Protein AF-A0AAN0M951-F1 (afdb_monomer_lite)

Secondary structure (DSSP, 8-state):
------------------------TTS---TT----GGGS--S-----TTSEEE-TTSSEEES-SSS------------S---EEEEEESS-EESS---TT-----EE--TT-----EEEEEPP-

Structure (mmCIF, N/CA/C/O backbone):
data_AF-A0AAN0M951-F1
#
_entry.id   AF-A0AAN0M951-F1
#
loop_
_atom_site.group_PDB
_atom_site.id
_atom_site.type_symbol
_atom_site.label_atom_id
_atom_site.label_alt_id
_atom_site.label_comp_id
_atom_site.label_asym_id
_atom_site.label_entity_id
_atom_site.label_seq_id
_atom_site.pdbx_PDB_ins_code
_atom_site.Cartn_x
_atom_site.Cartn_y
_atom_site.Cartn_z
_atom_site.occupancy
_atom_site.B_iso_or_equiv
_atom_site.auth_seq_id
_atom_site.auth_comp_id
_atom_site.auth_asym_id
_atom_site.auth_atom_id
_atom_site.pdbx_PDB_model_num
ATOM 1 N N . MET A 1 1 ? 46.802 7.408 -59.922 1.00 40.69 1 MET A N 1
ATOM 2 C CA . MET A 1 1 ? 46.570 7.156 -58.480 1.00 40.69 1 MET A CA 1
ATOM 3 C C . MET A 1 1 ? 46.073 8.477 -57.914 1.00 40.69 1 MET A C 1
ATOM 5 O O . MET A 1 1 ? 46.727 9.472 -58.163 1.00 40.69 1 MET A O 1
ATOM 9 N N . VAL A 1 2 ? 44.854 8.610 -57.395 1.00 33.50 2 VAL A N 1
ATOM 10 C CA . VAL A 1 2 ? 44.407 8.089 -56.095 1.00 33.50 2 VAL A CA 1
ATOM 11 C C . VAL A 1 2 ? 42.890 7.851 -56.143 1.00 33.50 2 VAL A C 1
ATOM 13 O O . VAL A 1 2 ? 42.137 8.727 -56.559 1.00 33.50 2 VAL A O 1
ATOM 16 N N . ALA A 1 3 ? 42.448 6.662 -55.733 1.00 36.12 3 ALA A N 1
ATOM 17 C CA . ALA A 1 3 ? 41.037 6.337 -55.559 1.00 36.12 3 ALA A CA 1
ATOM 18 C C . ALA A 1 3 ? 40.549 6.880 -54.207 1.00 36.12 3 ALA A C 1
ATOM 20 O O . ALA A 1 3 ? 41.189 6.652 -53.181 1.00 36.12 3 ALA A O 1
ATOM 21 N N . ALA A 1 4 ? 39.422 7.594 -54.199 1.00 48.72 4 ALA A N 1
ATOM 22 C CA . ALA A 1 4 ? 38.785 8.049 -52.969 1.00 48.72 4 ALA A CA 1
ATOM 23 C C . ALA A 1 4 ? 38.247 6.839 -52.188 1.00 48.72 4 ALA A C 1
ATOM 25 O O . ALA A 1 4 ? 37.340 6.143 -52.650 1.00 48.72 4 ALA A O 1
ATOM 26 N N . ALA A 1 5 ? 38.803 6.588 -51.003 1.00 44.44 5 ALA A N 1
ATOM 27 C CA . ALA A 1 5 ? 38.285 5.584 -50.088 1.00 44.44 5 ALA A CA 1
ATOM 28 C C . ALA A 1 5 ? 36.909 6.038 -49.577 1.00 44.44 5 ALA A C 1
ATOM 30 O O . ALA A 1 5 ? 36.794 6.966 -48.774 1.00 44.44 5 ALA A O 1
ATOM 31 N N . ARG A 1 6 ? 35.842 5.393 -50.058 1.00 48.69 6 ARG A N 1
ATOM 32 C CA . ARG A 1 6 ? 34.520 5.507 -49.440 1.00 48.69 6 ARG A CA 1
ATOM 33 C C . ARG A 1 6 ? 34.603 4.827 -48.078 1.00 48.69 6 ARG A C 1
ATOM 35 O O . ARG A 1 6 ? 34.786 3.615 -48.002 1.00 48.69 6 ARG A O 1
ATOM 42 N N . ASN A 1 7 ? 34.493 5.615 -47.015 1.00 46.25 7 ASN A N 1
ATOM 43 C CA . ASN A 1 7 ? 34.382 5.116 -45.650 1.00 46.25 7 ASN A CA 1
ATOM 44 C C . ASN A 1 7 ? 33.061 4.347 -45.503 1.00 46.25 7 ASN A C 1
ATOM 46 O O . ASN A 1 7 ? 32.038 4.921 -45.139 1.00 46.25 7 ASN A O 1
ATOM 50 N N . TYR A 1 8 ? 33.074 3.047 -45.791 1.00 42.22 8 TYR A N 1
ATOM 51 C CA . TYR A 1 8 ? 32.000 2.146 -45.390 1.00 42.22 8 TYR A CA 1
ATOM 52 C C . TYR A 1 8 ? 32.137 1.894 -43.889 1.00 42.22 8 TYR A C 1
ATOM 54 O O . TYR A 1 8 ? 32.782 0.943 -43.452 1.00 42.22 8 TYR A O 1
ATOM 62 N N . ARG A 1 9 ? 31.536 2.768 -43.075 1.00 51.38 9 ARG A N 1
ATOM 63 C CA . ARG A 1 9 ? 31.232 2.419 -41.687 1.00 51.38 9 ARG A CA 1
ATOM 64 C C . ARG A 1 9 ? 30.081 1.427 -41.718 1.00 51.38 9 ARG A C 1
ATOM 66 O O . ARG A 1 9 ? 28.921 1.818 -41.757 1.00 51.38 9 ARG A O 1
ATOM 73 N N . ASN A 1 10 ? 30.412 0.142 -41.727 1.00 51.84 10 ASN A N 1
ATOM 74 C CA . ASN A 1 10 ? 29.443 -0.875 -41.367 1.00 51.84 10 ASN A CA 1
ATOM 75 C C . ASN A 1 10 ? 29.292 -0.839 -39.843 1.00 51.84 10 ASN A C 1
ATOM 77 O O . ASN A 1 10 ? 30.009 -1.535 -39.128 1.00 51.84 10 ASN A O 1
ATOM 81 N N . SER A 1 11 ? 28.421 0.032 -39.329 1.00 55.00 11 SER A N 1
ATOM 82 C CA . SER A 1 11 ? 28.005 -0.068 -37.934 1.00 55.00 11 SER A CA 1
ATOM 83 C C . SER A 1 11 ? 26.989 -1.201 -37.823 1.00 55.00 11 SER A C 1
ATOM 85 O O . SER A 1 11 ? 25.797 -0.967 -37.632 1.00 55.00 11 SER A O 1
ATOM 87 N N . THR A 1 12 ? 27.445 -2.451 -37.894 1.00 49.09 12 THR A N 1
ATOM 88 C CA . THR A 1 12 ? 26.703 -3.545 -37.257 1.00 49.09 12 THR A CA 1
ATOM 89 C C . THR A 1 12 ? 26.866 -3.405 -35.745 1.00 49.09 12 THR A C 1
ATOM 91 O O . THR A 1 12 ? 27.457 -4.255 -35.083 1.00 49.09 12 THR A O 1
ATOM 94 N N . GLY A 1 13 ? 26.400 -2.285 -35.190 1.00 49.97 13 GLY A N 1
ATOM 95 C CA . GLY A 1 13 ? 26.133 -2.177 -33.770 1.00 49.97 13 GLY A CA 1
ATOM 96 C C . GLY A 1 13 ? 24.925 -3.058 -33.524 1.00 49.97 13 GLY A C 1
ATOM 97 O O . GLY A 1 13 ? 23.793 -2.606 -33.662 1.00 49.97 13 GLY A O 1
ATOM 98 N N . ALA A 1 14 ? 25.159 -4.345 -33.277 1.00 56.47 14 ALA A N 1
ATOM 99 C CA . ALA A 1 14 ? 24.115 -5.219 -32.785 1.00 56.47 14 ALA A CA 1
ATOM 100 C C . ALA A 1 14 ? 23.673 -4.631 -31.442 1.00 56.47 14 ALA A C 1
ATOM 102 O O . ALA A 1 14 ? 24.400 -4.716 -30.454 1.00 56.47 14 ALA A O 1
ATOM 103 N N . GLY A 1 15 ? 22.525 -3.951 -31.436 1.00 57.97 15 GLY A N 1
ATOM 104 C CA . GLY A 1 15 ? 21.921 -3.445 -30.215 1.00 57.97 15 GLY A CA 1
ATOM 105 C C . GLY A 1 15 ? 21.591 -4.640 -29.335 1.00 57.97 15 GLY A C 1
ATOM 106 O O . GLY A 1 15 ? 20.619 -5.347 -29.590 1.00 57.97 15 GLY A O 1
ATOM 107 N N . ALA A 1 16 ? 22.422 -4.900 -28.329 1.00 58.06 16 ALA A N 1
ATOM 108 C CA . ALA A 1 16 ? 22.182 -5.923 -27.322 1.00 58.06 16 ALA A CA 1
ATOM 109 C C . ALA A 1 16 ? 21.113 -5.416 -26.339 1.00 58.06 16 ALA A C 1
ATOM 111 O O . ALA A 1 16 ? 21.378 -5.186 -25.164 1.00 58.06 16 ALA A O 1
ATOM 112 N N . GLY A 1 17 ? 19.901 -5.169 -26.842 1.00 66.19 17 GLY A N 1
ATOM 113 C CA . GLY A 1 17 ? 18.756 -4.820 -26.012 1.00 66.19 17 GLY A CA 1
ATOM 114 C C . GLY A 1 17 ? 18.340 -6.041 -25.198 1.00 66.19 17 GLY A C 1
ATOM 115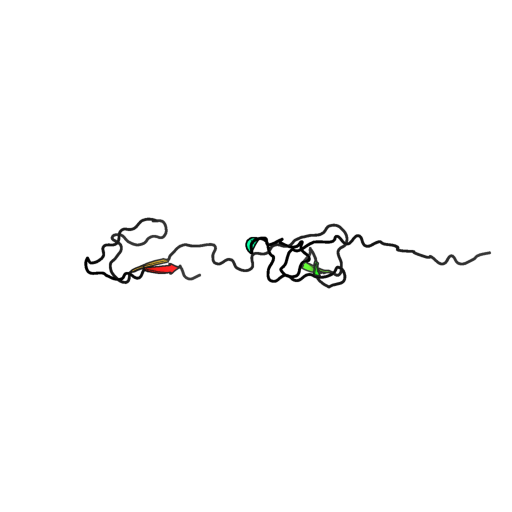 O O . GLY A 1 17 ? 17.910 -7.046 -25.765 1.00 66.19 17 GLY A O 1
ATOM 116 N N . GLY A 1 18 ? 18.497 -5.979 -23.875 1.00 63.16 18 GLY A N 1
ATOM 117 C CA . GLY A 1 18 ? 18.064 -7.046 -22.974 1.00 63.16 18 GLY A CA 1
ATOM 118 C C . GLY A 1 18 ? 16.555 -7.290 -23.078 1.00 63.16 18 GLY A C 1
ATOM 119 O O . GLY A 1 18 ? 15.768 -6.347 -23.137 1.00 63.16 18 GLY A O 1
ATOM 120 N N . SER A 1 19 ? 16.143 -8.559 -23.091 1.00 66.19 19 SER A N 1
ATOM 121 C CA . SER A 1 19 ? 14.728 -8.940 -23.047 1.00 66.19 19 SER A CA 1
ATOM 122 C C . SER A 1 19 ? 14.290 -9.182 -21.600 1.00 66.19 19 SER A C 1
ATOM 124 O O . SER A 1 19 ? 14.961 -9.879 -20.841 1.00 66.19 19 SER A O 1
ATOM 126 N N . GLY A 1 20 ? 13.164 -8.585 -21.204 1.00 72.88 20 GLY A N 1
ATOM 127 C CA . GLY A 1 20 ? 12.519 -8.818 -19.912 1.00 72.88 20 GLY A CA 1
ATOM 128 C C . GLY A 1 20 ? 11.219 -9.595 -20.091 1.00 72.88 20 GLY A C 1
ATOM 129 O O . GLY A 1 20 ? 10.464 -9.330 -21.025 1.00 72.88 20 GLY A O 1
ATOM 130 N N . TYR A 1 21 ? 10.936 -10.540 -19.193 1.00 80.81 21 TYR A N 1
ATOM 131 C CA . TYR A 1 21 ? 9.650 -11.234 -19.156 1.00 80.81 21 TYR A CA 1
ATOM 132 C C . TYR A 1 21 ? 8.796 -10.709 -18.004 1.00 80.81 21 TYR A C 1
ATOM 134 O O . TYR A 1 21 ? 9.199 -10.764 -16.843 1.00 80.81 21 TYR A O 1
ATOM 142 N N . VAL A 1 22 ? 7.593 -10.244 -18.332 1.00 85.56 22 VAL A N 1
ATOM 143 C CA . VAL A 1 22 ? 6.558 -9.897 -17.358 1.00 85.56 22 VAL A CA 1
ATOM 144 C C . VAL A 1 22 ? 5.446 -10.926 -17.470 1.00 85.56 22 VAL A C 1
ATOM 146 O O . VAL A 1 22 ? 4.880 -11.135 -18.546 1.00 85.56 22 VAL A O 1
ATOM 149 N N . TYR A 1 23 ? 5.136 -11.582 -16.353 1.00 87.38 23 TYR A N 1
ATOM 150 C CA . TYR A 1 23 ? 4.017 -12.508 -16.296 1.00 87.38 23 TYR A CA 1
ATOM 151 C C . TYR A 1 23 ? 2.712 -11.748 -16.052 1.00 87.38 23 TYR A C 1
ATOM 153 O O . TYR A 1 23 ? 2.477 -11.225 -14.959 1.00 87.38 23 TYR A O 1
ATOM 161 N N . SER A 1 24 ? 1.866 -11.711 -17.077 1.00 87.44 24 SER A N 1
ATOM 162 C CA . SER A 1 24 ? 0.511 -11.178 -17.018 1.00 87.44 24 SER A CA 1
ATOM 163 C C . SER A 1 24 ? -0.505 -12.207 -17.517 1.00 87.44 24 SER A C 1
ATOM 165 O O . SER A 1 24 ? -0.166 -13.335 -17.890 1.00 87.44 24 SER A O 1
ATOM 167 N N . GLU A 1 25 ? -1.787 -11.844 -17.514 1.00 83.44 25 GLU A N 1
ATOM 168 C CA . GLU A 1 25 ? -2.858 -12.733 -17.977 1.00 83.44 25 GLU A CA 1
ATOM 169 C C . GLU A 1 25 ? -2.676 -13.168 -19.439 1.00 83.44 25 GLU A C 1
ATOM 171 O O . GLU A 1 25 ? -3.044 -14.295 -19.784 1.00 83.44 25 GLU A O 1
ATOM 176 N N . LYS A 1 26 ? -2.055 -12.306 -20.257 1.00 83.38 26 LYS A N 1
ATOM 177 C CA . LYS A 1 26 ? -1.835 -12.489 -21.700 1.00 83.38 26 LYS A CA 1
ATOM 178 C C . LYS A 1 26 ? -0.543 -13.233 -22.042 1.00 83.38 26 LYS A C 1
ATOM 180 O O . LYS A 1 26 ? -0.346 -13.582 -23.204 1.00 83.38 26 LYS A O 1
ATOM 185 N N . SER A 1 27 ? 0.345 -13.454 -21.074 1.00 87.19 27 SER A N 1
ATOM 186 C CA . SER A 1 27 ? 1.622 -14.116 -21.337 1.00 87.19 27 SER A CA 1
ATOM 187 C C . SER A 1 27 ? 1.413 -15.570 -21.763 1.00 87.19 27 SER A C 1
ATOM 189 O O . SER A 1 27 ? 0.558 -16.280 -21.219 1.00 87.19 27 SER A O 1
ATOM 191 N N . TYR A 1 28 ? 2.238 -16.032 -22.705 1.00 88.38 28 TYR A N 1
ATOM 192 C CA . TYR A 1 28 ? 2.326 -17.453 -23.025 1.00 88.38 28 TYR A CA 1
ATOM 193 C C . TYR A 1 28 ? 2.703 -18.245 -21.769 1.00 88.38 28 TYR A C 1
ATOM 195 O O . TYR A 1 28 ? 3.618 -17.871 -21.034 1.00 88.38 28 TYR A O 1
ATOM 203 N N . LYS A 1 29 ? 1.999 -19.351 -21.525 1.00 87.06 29 LYS A N 1
ATOM 204 C CA . LYS A 1 29 ? 2.239 -20.221 -20.375 1.00 87.06 29 LYS A CA 1
ATOM 205 C C . LYS A 1 29 ? 1.866 -21.669 -20.685 1.00 87.06 29 LYS A C 1
ATOM 207 O O . LYS A 1 29 ? 0.914 -21.886 -21.437 1.00 87.06 29 LYS A O 1
ATOM 212 N N . PRO A 1 30 ? 2.574 -22.656 -20.105 1.00 90.38 30 PRO A N 1
ATOM 213 C CA . PRO A 1 30 ? 2.222 -24.062 -20.257 1.00 90.38 30 PRO A CA 1
ATOM 214 C C . PRO A 1 30 ? 0.786 -24.350 -19.815 1.00 90.38 30 PRO A C 1
ATOM 216 O O . PRO A 1 30 ? 0.257 -23.712 -18.897 1.00 90.38 30 PRO A O 1
ATOM 219 N N . THR A 1 31 ? 0.173 -25.363 -20.423 1.00 88.81 31 THR A N 1
ATOM 220 C CA . THR A 1 31 ? -1.135 -25.865 -19.996 1.00 88.81 31 THR A CA 1
ATOM 221 C C . THR A 1 31 ? -1.085 -26.229 -18.506 1.00 88.81 31 THR A C 1
ATOM 223 O O . THR A 1 31 ? -0.152 -26.887 -18.054 1.00 88.81 31 THR A O 1
ATOM 226 N N . ASN A 1 32 ? -2.085 -25.778 -17.741 1.00 88.62 32 ASN A N 1
ATOM 227 C CA . ASN A 1 32 ? -2.198 -25.894 -16.275 1.00 88.62 32 ASN A CA 1
ATOM 228 C C . ASN A 1 32 ? -1.286 -24.985 -15.425 1.00 88.62 32 ASN A C 1
ATOM 230 O O . ASN A 1 32 ? -1.356 -25.051 -14.197 1.00 88.62 32 ASN A O 1
ATOM 234 N N . TYR A 1 33 ? -0.514 -24.066 -16.016 1.00 86.69 33 TYR A N 1
ATOM 235 C CA . TYR A 1 33 ? 0.190 -23.036 -15.245 1.00 86.69 33 TYR A CA 1
ATOM 236 C C . TYR A 1 33 ? -0.793 -21.969 -14.730 1.00 86.69 33 TYR A C 1
ATOM 238 O O . TYR A 1 33 ? -1.153 -21.019 -15.430 1.00 86.69 33 TYR A O 1
ATOM 246 N N . ARG A 1 34 ? -1.263 -22.156 -13.492 1.00 81.06 34 ARG A N 1
ATOM 247 C CA . ARG A 1 34 ? -2.237 -21.294 -12.801 1.00 81.06 34 ARG A CA 1
ATOM 248 C C . ARG A 1 34 ? -1.680 -20.773 -11.471 1.00 81.06 34 ARG A C 1
ATOM 250 O O . ARG A 1 34 ? -2.177 -21.151 -10.410 1.00 81.06 34 ARG A O 1
ATOM 257 N N . PRO A 1 35 ? -0.633 -19.934 -11.490 1.00 85.31 35 PRO A N 1
ATOM 258 C CA . PRO A 1 35 ? -0.185 -19.276 -10.270 1.00 85.31 35 PRO A CA 1
ATOM 259 C C . PRO A 1 35 ? -1.309 -18.387 -9.715 1.00 85.31 35 PRO A C 1
ATOM 261 O O . PRO A 1 35 ? -2.145 -17.875 -10.464 1.00 85.31 35 PRO A O 1
ATOM 264 N N . SER A 1 36 ? -1.349 -18.217 -8.394 1.00 86.56 36 SER A N 1
ATOM 265 C CA . SER A 1 36 ? -2.350 -17.360 -7.753 1.00 86.56 36 SER A CA 1
ATOM 266 C C . SER A 1 36 ? -2.177 -15.890 -8.148 1.00 86.56 36 SER A C 1
ATOM 268 O O . SER A 1 36 ? -1.089 -15.472 -8.544 1.00 86.56 36 SER A O 1
ATOM 270 N N . GLN A 1 37 ? -3.246 -15.093 -8.012 1.00 86.56 37 GLN A N 1
ATOM 271 C CA . GLN A 1 37 ? -3.281 -13.688 -8.455 1.00 86.56 37 GLN A CA 1
ATOM 272 C C . GLN A 1 37 ? -2.120 -12.837 -7.923 1.00 86.56 37 GLN A C 1
ATOM 274 O O . GLN A 1 37 ? -1.649 -11.947 -8.616 1.00 86.56 37 GLN A O 1
ATOM 279 N N . LYS A 1 38 ? -1.579 -13.158 -6.740 1.00 87.62 38 LYS A N 1
ATOM 280 C CA . LYS A 1 38 ? -0.418 -12.458 -6.161 1.00 87.62 38 LYS A CA 1
ATOM 281 C C . LYS A 1 38 ? 0.866 -12.530 -7.006 1.00 87.62 38 LYS A C 1
ATOM 283 O O . LYS A 1 38 ? 1.803 -11.795 -6.723 1.00 87.62 38 LYS A O 1
ATOM 288 N N . TYR A 1 39 ? 0.938 -13.434 -7.984 1.00 87.88 39 TYR A N 1
ATOM 289 C CA . TYR A 1 39 ? 2.092 -13.610 -8.870 1.00 87.88 39 TYR A CA 1
ATOM 290 C C . TYR A 1 39 ? 1.874 -13.033 -10.276 1.00 87.88 39 TYR A C 1
ATOM 292 O O . TYR A 1 39 ? 2.755 -13.173 -11.120 1.00 87.88 39 TYR A O 1
ATOM 300 N N . ILE A 1 40 ? 0.717 -12.424 -10.548 1.00 87.62 40 ILE A N 1
ATOM 301 C CA . ILE A 1 40 ? 0.378 -11.811 -11.837 1.00 87.62 40 ILE A CA 1
ATOM 302 C C . ILE A 1 40 ? 0.553 -10.295 -11.700 1.00 87.62 40 ILE A C 1
ATOM 304 O O . ILE A 1 40 ? 0.035 -9.698 -10.757 1.00 87.62 40 ILE A O 1
ATOM 308 N N . MET A 1 41 ? 1.281 -9.658 -12.624 1.00 86.62 41 MET A N 1
ATOM 309 C CA . MET A 1 41 ? 1.275 -8.193 -12.703 1.00 86.62 41 MET A CA 1
ATOM 310 C C . MET A 1 41 ? -0.044 -7.715 -13.311 1.00 86.62 41 MET A C 1
ATOM 312 O O . MET A 1 41 ? -0.482 -8.236 -14.334 1.00 86.62 41 MET A O 1
ATOM 316 N N . HIS A 1 42 ? -0.647 -6.710 -12.680 1.00 85.25 42 HIS A N 1
ATOM 317 C CA . HIS A 1 42 ? -1.849 -6.034 -13.161 1.00 85.25 42 HIS A CA 1
ATOM 318 C C . HIS A 1 42 ? -1.515 -4.600 -13.582 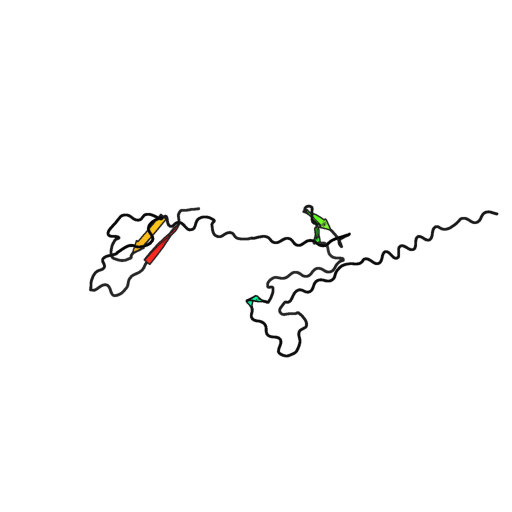1.00 85.25 42 HIS A C 1
ATOM 320 O O . HIS A 1 42 ? -0.636 -3.971 -12.989 1.00 85.25 42 HIS A O 1
ATOM 326 N N . ASN A 1 43 ? -2.264 -4.070 -14.554 1.00 85.50 43 ASN A N 1
ATOM 327 C CA . ASN A 1 43 ? -2.063 -2.735 -15.135 1.00 85.50 43 ASN A CA 1
ATOM 328 C C . ASN A 1 43 ? -0.668 -2.557 -15.754 1.00 85.50 43 ASN A C 1
ATOM 330 O O . ASN A 1 43 ? -0.049 -1.497 -15.653 1.00 85.50 43 ASN A O 1
ATOM 334 N N . GLU A 1 44 ? -0.158 -3.611 -16.382 1.00 86.31 44 GLU A N 1
ATOM 335 C 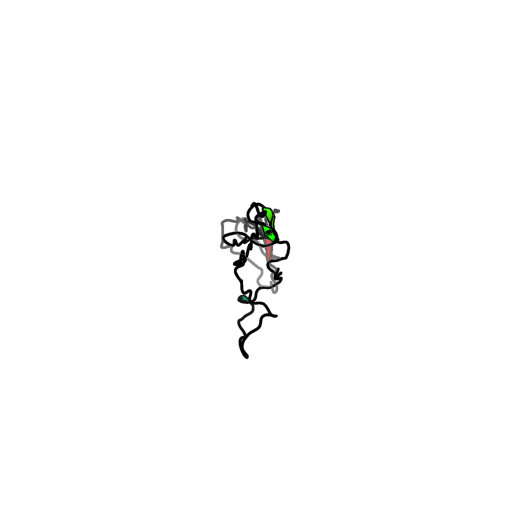CA . GLU A 1 44 ? 1.124 -3.597 -17.057 1.00 86.31 44 GLU A CA 1
ATOM 336 C C . GLU A 1 44 ? 1.073 -2.794 -18.365 1.00 86.31 44 GLU A C 1
ATOM 338 O O . GLU A 1 44 ? 0.102 -2.840 -19.124 1.00 86.31 44 GLU A O 1
ATOM 343 N N . LYS A 1 45 ? 2.167 -2.089 -18.662 1.00 85.38 45 LYS A N 1
ATOM 344 C CA . LYS A 1 45 ? 2.436 -1.523 -19.985 1.00 85.38 45 LYS A CA 1
ATOM 345 C C . LYS A 1 45 ? 3.789 -2.039 -20.452 1.00 85.38 45 LYS A C 1
ATOM 347 O O . LYS A 1 45 ? 4.820 -1.622 -19.931 1.00 85.38 45 LYS A O 1
ATOM 352 N N . LEU A 1 46 ? 3.768 -2.960 -21.410 1.00 83.19 46 LEU A N 1
ATOM 353 C CA . LEU A 1 46 ? 4.975 -3.468 -22.053 1.00 83.19 46 LEU A CA 1
ATOM 354 C C . LEU A 1 46 ? 5.288 -2.581 -23.253 1.00 83.19 46 LEU A C 1
ATOM 356 O O . LEU A 1 46 ? 4.437 -2.393 -24.120 1.00 83.19 46 LEU A O 1
ATOM 360 N N . LEU A 1 47 ? 6.487 -2.014 -23.254 1.00 82.50 47 LEU A N 1
ATOM 361 C CA . LEU A 1 47 ? 7.016 -1.200 -24.338 1.00 82.50 47 LEU A CA 1
ATOM 362 C C . LEU A 1 47 ? 8.097 -2.019 -25.039 1.00 82.50 47 LEU A C 1
ATOM 364 O O . LEU A 1 47 ? 8.917 -2.650 -24.368 1.00 82.50 47 LEU A O 1
ATOM 368 N N . ASP A 1 48 ? 8.089 -2.039 -26.368 1.00 80.38 48 ASP A N 1
ATOM 369 C CA . ASP A 1 48 ? 9.217 -2.592 -27.115 1.00 80.38 48 ASP A CA 1
ATOM 370 C C . ASP A 1 48 ? 10.421 -1.633 -27.064 1.00 80.38 48 ASP A C 1
ATOM 372 O O . ASP A 1 48 ? 10.297 -0.463 -26.699 1.00 80.38 48 ASP A O 1
ATOM 376 N N . GLY A 1 49 ? 11.606 -2.129 -27.426 1.00 76.38 49 GLY A N 1
ATOM 377 C CA . GLY A 1 49 ? 12.850 -1.358 -27.337 1.00 76.38 49 GLY A CA 1
ATOM 378 C C . GLY A 1 49 ? 12.929 -0.136 -28.261 1.00 76.38 49 GLY A C 1
ATOM 379 O O . GLY A 1 49 ? 13.857 0.649 -28.113 1.00 76.38 49 GLY A O 1
ATOM 380 N N . THR A 1 50 ? 11.989 0.036 -29.195 1.00 80.12 50 THR A N 1
ATOM 381 C CA . THR A 1 50 ? 11.903 1.209 -30.082 1.00 80.12 50 THR A CA 1
ATOM 382 C C . THR A 1 50 ? 10.919 2.259 -29.577 1.00 80.12 50 THR A C 1
ATOM 384 O O . THR A 1 50 ? 10.866 3.365 -30.106 1.00 80.12 50 THR A O 1
ATOM 387 N N . GLN A 1 51 ? 10.143 1.940 -28.539 1.00 86.19 51 GLN A N 1
ATOM 388 C CA . GLN A 1 51 ? 9.184 2.863 -27.958 1.00 86.19 51 GLN A CA 1
ATOM 389 C C . GLN A 1 51 ? 9.828 3.791 -26.929 1.00 86.19 51 GLN A C 1
ATOM 391 O O . GLN A 1 51 ? 10.714 3.428 -26.156 1.00 86.19 51 GLN A O 1
ATOM 396 N N . SER A 1 52 ? 9.292 5.005 -26.896 1.00 87.75 52 SER A N 1
ATOM 397 C CA . SER A 1 52 ? 9.639 6.056 -25.951 1.00 87.75 52 SER A CA 1
ATOM 398 C C . SER A 1 52 ? 9.319 5.640 -24.505 1.00 87.75 52 SER A C 1
ATOM 400 O O . SER A 1 52 ? 8.163 5.359 -24.169 1.00 87.75 52 SER A O 1
ATOM 402 N N . MET A 1 53 ? 10.331 5.607 -23.636 1.00 85.56 53 MET A N 1
ATOM 403 C CA . MET A 1 53 ? 10.227 5.176 -22.238 1.00 85.56 53 MET A CA 1
ATOM 404 C C . MET A 1 53 ? 10.968 6.124 -21.280 1.00 85.56 53 MET A C 1
ATOM 406 O O . MET A 1 53 ? 11.874 6.845 -21.697 1.00 85.56 53 MET A O 1
ATOM 410 N N . PRO A 1 54 ? 10.606 6.169 -19.984 1.00 86.19 54 PRO A N 1
ATOM 411 C CA . PRO A 1 54 ? 11.344 6.964 -19.008 1.00 86.19 54 PRO A CA 1
ATOM 412 C C . PRO A 1 54 ? 12.787 6.464 -18.891 1.00 86.19 54 PRO A C 1
ATOM 414 O O . PRO A 1 54 ? 13.011 5.281 -18.654 1.00 86.19 54 PRO A O 1
ATOM 417 N N . GLY A 1 55 ? 13.752 7.366 -19.013 1.00 85.31 55 GLY A N 1
ATOM 418 C CA . GLY A 1 55 ? 15.168 7.119 -18.783 1.00 85.31 55 GLY A CA 1
ATOM 419 C C . GLY A 1 55 ? 15.583 7.364 -17.334 1.00 85.31 55 GLY A C 1
ATOM 420 O O . GLY A 1 55 ? 14.872 7.990 -16.541 1.00 85.31 55 GLY A O 1
ATOM 421 N N . HIS A 1 56 ? 16.776 6.882 -16.985 1.00 82.69 56 HIS A N 1
ATOM 422 C CA . HIS A 1 56 ? 17.273 6.880 -15.605 1.00 82.69 56 HIS A CA 1
ATOM 423 C C . HIS A 1 56 ? 17.349 8.287 -14.986 1.00 82.69 56 HIS A C 1
ATOM 425 O O . HIS A 1 56 ? 17.042 8.470 -13.811 1.00 82.69 56 HIS A O 1
ATOM 431 N N . LYS A 1 57 ? 17.698 9.304 -15.786 1.00 84.56 57 LYS A N 1
ATOM 432 C CA . LYS A 1 57 ? 17.854 10.698 -15.327 1.00 84.56 57 LYS A CA 1
ATOM 433 C C . LYS A 1 57 ? 16.587 11.547 -15.511 1.00 84.56 57 LYS A C 1
ATOM 435 O O . LYS A 1 57 ? 16.686 12.763 -15.625 1.00 84.56 57 LYS A O 1
ATOM 440 N N . GLY A 1 58 ? 15.411 10.923 -15.618 1.00 82.81 58 GLY A N 1
ATOM 441 C CA . GLY A 1 58 ? 14.125 11.629 -15.712 1.00 82.81 58 GLY A CA 1
ATOM 442 C C . GLY A 1 58 ? 13.810 12.273 -17.068 1.00 82.81 58 GLY A C 1
ATOM 443 O O . GLY A 1 58 ? 12.777 12.923 -17.192 1.00 82.81 58 GLY A O 1
ATOM 444 N N . HIS A 1 59 ? 14.658 12.078 -18.080 1.00 85.81 59 HIS A N 1
ATOM 445 C CA . HIS A 1 59 ? 14.336 12.356 -19.482 1.00 85.81 59 HIS A CA 1
ATOM 446 C C . HIS A 1 59 ? 13.744 11.109 -20.144 1.00 85.81 59 HIS A C 1
ATOM 448 O O . HIS A 1 59 ? 13.783 10.024 -19.571 1.00 85.81 59 HIS A O 1
ATOM 454 N N . THR A 1 60 ? 13.207 11.256 -21.347 1.00 88.75 60 THR A N 1
ATOM 455 C CA . THR A 1 60 ? 12.668 10.149 -22.142 1.00 88.75 60 THR A CA 1
ATOM 456 C C . THR A 1 60 ? 13.742 9.580 -23.072 1.00 88.75 60 THR A C 1
ATOM 458 O O . THR A 1 60 ? 14.545 10.346 -23.602 1.00 88.75 60 THR A O 1
ATOM 461 N N . ILE A 1 61 ? 13.764 8.259 -23.264 1.00 85.81 61 ILE A N 1
ATOM 462 C CA . ILE A 1 61 ? 14.716 7.531 -24.119 1.00 85.81 61 ILE A CA 1
ATOM 463 C C . ILE A 1 61 ? 13.983 6.577 -25.074 1.00 85.81 61 ILE A C 1
ATOM 465 O O . ILE A 1 61 ? 12.897 6.097 -24.753 1.00 85.81 61 ILE A O 1
ATOM 469 N N . GLU A 1 62 ? 14.587 6.296 -26.228 1.00 86.94 62 GLU A N 1
ATOM 470 C CA . GLU A 1 62 ? 14.227 5.193 -27.129 1.00 86.94 62 GLU A CA 1
ATOM 471 C C . GLU A 1 62 ? 15.392 4.203 -27.125 1.00 86.94 62 GLU A C 1
ATOM 473 O O . GLU A 1 62 ? 16.529 4.571 -27.423 1.00 86.94 62 GLU A O 1
ATOM 478 N N . GLY A 1 63 ? 15.132 2.963 -26.716 1.00 77.56 63 GLY A N 1
ATOM 479 C CA . GLY A 1 63 ? 16.196 2.031 -26.345 1.00 77.56 63 GLY A CA 1
ATOM 480 C C . GLY A 1 63 ? 16.983 2.484 -25.106 1.00 77.56 63 GLY A C 1
ATOM 481 O O . GLY A 1 63 ? 16.754 3.554 -24.545 1.00 77.56 63 GLY A O 1
ATOM 482 N N . ASN A 1 64 ? 17.894 1.636 -24.632 1.00 76.19 64 ASN A N 1
ATOM 483 C CA . ASN A 1 64 ? 18.820 1.976 -23.551 1.00 76.19 64 ASN A CA 1
ATOM 484 C C . ASN A 1 64 ? 20.232 1.526 -23.940 1.00 76.19 64 ASN A C 1
ATOM 486 O O . ASN A 1 64 ? 20.405 0.411 -24.434 1.00 76.19 64 ASN A O 1
ATOM 490 N N . GLU A 1 65 ? 21.221 2.389 -23.723 1.00 76.06 65 GLU A N 1
ATOM 491 C CA . GLU A 1 65 ? 22.637 2.068 -23.904 1.00 76.06 65 GLU A CA 1
ATOM 492 C C . GLU A 1 65 ? 23.246 1.711 -22.542 1.00 76.06 65 GLU A C 1
ATOM 494 O O . GLU A 1 65 ? 23.120 2.468 -21.580 1.00 76.06 65 GLU A O 1
ATOM 499 N N . GLY A 1 66 ? 23.905 0.553 -22.456 1.00 76.00 66 GLY A N 1
ATOM 500 C CA . GLY A 1 66 ? 24.461 0.038 -21.203 1.00 76.00 66 GLY A CA 1
ATOM 501 C C . GLY A 1 66 ? 23.430 -0.693 -20.336 1.00 76.00 66 GLY A C 1
ATOM 502 O O . GLY A 1 66 ? 22.514 -1.341 -20.846 1.00 76.00 66 GLY A O 1
ATOM 503 N N . ASP A 1 67 ? 23.608 -0.629 -19.016 1.00 78.75 67 ASP A N 1
ATOM 504 C CA . ASP A 1 67 ? 22.811 -1.400 -18.060 1.00 78.75 67 ASP A CA 1
ATOM 505 C C . ASP A 1 67 ? 21.352 -0.918 -17.967 1.00 78.75 67 ASP A C 1
ATOM 507 O O . ASP A 1 67 ? 21.043 0.278 -17.994 1.00 78.75 67 ASP A O 1
ATOM 511 N N . GLY A 1 68 ? 20.427 -1.869 -17.806 1.00 76.38 68 GLY A N 1
ATOM 512 C CA . GLY A 1 68 ? 19.022 -1.585 -17.509 1.00 76.38 68 GLY A CA 1
ATOM 513 C C . GLY A 1 68 ? 18.818 -1.033 -16.094 1.00 76.38 68 GLY A C 1
ATOM 514 O O . GLY A 1 68 ? 19.635 -1.245 -15.201 1.00 76.38 68 GLY A O 1
ATOM 515 N N . PHE A 1 69 ? 17.687 -0.367 -15.855 1.00 79.00 69 PHE A N 1
ATOM 516 C CA . PHE A 1 69 ? 17.301 0.078 -14.515 1.00 79.00 69 PHE A CA 1
ATOM 517 C C . PHE A 1 69 ? 15.811 -0.171 -14.255 1.00 79.00 69 PHE A C 1
ATOM 519 O O . PHE A 1 69 ? 14.998 -0.209 -15.177 1.00 79.00 69 PHE A O 1
ATOM 526 N N . VAL A 1 70 ? 15.446 -0.324 -12.980 1.00 80.94 70 VAL A N 1
ATOM 527 C CA . VAL A 1 70 ? 14.056 -0.487 -12.533 1.00 80.94 70 VAL A CA 1
ATOM 528 C C . VAL A 1 70 ? 13.710 0.651 -11.581 1.00 80.94 70 VAL A C 1
ATOM 530 O O . VAL A 1 70 ? 14.483 0.967 -10.678 1.00 80.94 70 VAL A O 1
ATOM 533 N N . ARG A 1 71 ? 12.530 1.258 -11.756 1.00 81.88 71 ARG A N 1
ATOM 534 C CA . ARG A 1 71 ? 11.986 2.258 -10.828 1.00 81.88 71 ARG A CA 1
ATOM 535 C C . ARG A 1 71 ? 10.730 1.718 -10.157 1.00 81.88 71 ARG A C 1
ATOM 537 O O . ARG A 1 71 ? 9.718 1.505 -10.815 1.00 81.88 71 ARG A O 1
ATOM 544 N N . ILE A 1 72 ? 10.796 1.542 -8.841 1.00 84.88 72 ILE A N 1
ATOM 545 C CA . ILE A 1 72 ? 9.659 1.155 -8.002 1.00 84.88 72 ILE A CA 1
ATOM 546 C C . ILE A 1 72 ? 9.181 2.415 -7.284 1.00 84.88 72 ILE A C 1
ATOM 548 O O . ILE A 1 72 ? 9.975 3.130 -6.675 1.00 84.88 72 ILE A O 1
ATOM 552 N N . SER A 1 73 ? 7.888 2.716 -7.377 1.00 81.31 73 SER A N 1
ATOM 553 C CA . SER A 1 73 ? 7.294 3.888 -6.733 1.00 81.31 73 SER A CA 1
ATOM 554 C C . SER A 1 73 ? 6.037 3.484 -5.977 1.00 81.31 73 SER A C 1
ATOM 556 O O . SER A 1 73 ? 5.165 2.809 -6.521 1.00 81.31 73 SER A O 1
ATOM 558 N N . LEU A 1 74 ? 5.940 3.913 -4.720 1.00 83.62 74 LEU A N 1
ATOM 559 C CA . LEU A 1 74 ? 4.715 3.804 -3.938 1.00 83.62 74 LEU A CA 1
ATOM 560 C C . LEU A 1 74 ? 3.808 4.981 -4.314 1.00 8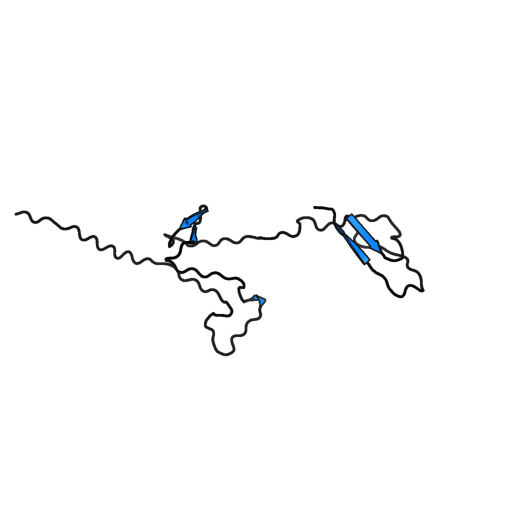3.62 74 LEU A C 1
ATOM 562 O O . LEU A 1 74 ? 4.097 6.113 -3.941 1.00 83.62 74 LEU A O 1
ATOM 566 N N . LEU A 1 75 ? 2.740 4.718 -5.072 1.00 79.44 75 LEU A N 1
ATOM 567 C CA . LEU A 1 75 ? 1.835 5.776 -5.544 1.00 79.44 75 LEU A CA 1
ATOM 568 C C . LEU A 1 75 ? 0.938 6.325 -4.430 1.00 79.44 75 LEU A C 1
ATOM 570 O O . LEU A 1 75 ? 0.717 7.528 -4.365 1.00 79.44 75 LEU A O 1
ATOM 574 N N . ASN A 1 76 ? 0.466 5.459 -3.529 1.00 76.31 76 ASN A N 1
ATOM 575 C CA . ASN A 1 76 ? -0.452 5.836 -2.459 1.00 76.31 76 ASN A CA 1
ATOM 576 C C . ASN A 1 76 ? 0.110 5.388 -1.108 1.00 76.31 76 ASN A C 1
ATOM 578 O O . ASN A 1 76 ? 0.137 4.196 -0.797 1.00 76.31 76 ASN A O 1
ATOM 582 N N . LYS A 1 77 ? 0.530 6.350 -0.284 1.00 71.88 77 LYS A N 1
ATOM 583 C CA . LYS A 1 77 ? 0.784 6.134 1.143 1.00 71.88 77 LYS A CA 1
ATOM 584 C C . LYS A 1 77 ? -0.473 6.553 1.901 1.00 71.88 77 LYS A C 1
ATOM 586 O O . LYS A 1 77 ? -0.742 7.741 2.008 1.00 71.88 77 LYS A O 1
ATOM 591 N N . TYR A 1 78 ? -1.242 5.588 2.407 1.00 69.06 78 TYR A N 1
ATOM 592 C CA . TYR A 1 78 ? -2.518 5.867 3.084 1.00 69.06 78 TYR A CA 1
ATOM 593 C C . TYR A 1 78 ? -2.363 6.768 4.324 1.00 69.06 78 TYR A C 1
ATOM 595 O O . TYR A 1 78 ? -3.216 7.611 4.558 1.00 69.06 78 TYR A O 1
ATOM 603 N N . SER A 1 79 ? -1.278 6.613 5.091 1.00 73.06 79 SER A N 1
ATOM 604 C CA . SER A 1 79 ? -0.757 7.576 6.075 1.00 73.06 79 SER A CA 1
ATOM 605 C C . SER A 1 79 ? 0.557 7.022 6.648 1.00 73.06 79 SER A C 1
ATOM 607 O O . SER A 1 79 ? 0.743 5.806 6.686 1.00 73.06 79 SER A O 1
ATOM 609 N N . SER A 1 80 ? 1.491 7.872 7.088 1.00 78.62 80 SER A N 1
ATOM 610 C CA . SER A 1 80 ? 2.588 7.421 7.981 1.00 78.62 80 SER A CA 1
ATOM 611 C C . SER A 1 80 ? 2.105 7.167 9.401 1.00 78.62 80 SER A C 1
ATOM 613 O O . SER A 1 80 ? 2.780 6.486 10.164 1.00 78.62 80 SER A O 1
ATOM 615 N N . ASP A 1 81 ? 0.987 7.789 9.747 1.00 79.69 81 ASP A N 1
ATOM 616 C CA . ASP A 1 81 ? 0.450 7.867 11.085 1.00 79.69 81 ASP A CA 1
ATOM 617 C C . ASP A 1 81 ? -0.906 7.160 11.118 1.00 79.69 81 ASP A C 1
ATOM 619 O O . ASP A 1 81 ? -1.871 7.582 10.476 1.00 79.69 81 ASP A O 1
ATOM 623 N N . ALA A 1 82 ? -0.944 6.038 11.829 1.00 80.44 82 ALA A N 1
ATOM 624 C CA . ALA A 1 82 ? -2.145 5.242 12.044 1.00 80.44 82 ALA A CA 1
ATOM 625 C C . ALA A 1 82 ? -2.796 5.532 13.410 1.00 80.44 82 ALA A C 1
ATOM 627 O O . ALA A 1 82 ? -3.592 4.723 13.892 1.00 80.44 82 ALA A O 1
ATOM 628 N N . THR A 1 83 ? -2.438 6.640 14.068 1.00 87.81 83 THR A N 1
ATOM 629 C CA . THR A 1 83 ? -3.056 7.040 15.332 1.00 87.81 83 THR A CA 1
ATOM 630 C C . THR A 1 83 ? -4.517 7.437 15.129 1.00 87.81 83 THR A C 1
ATOM 632 O O . THR A 1 83 ? -4.909 8.098 14.164 1.00 87.81 83 THR A O 1
ATOM 635 N N . LEU A 1 84 ? -5.350 7.001 16.070 1.00 88.62 84 LEU A N 1
ATOM 636 C CA . LEU A 1 84 ? -6.744 7.408 16.152 1.00 88.62 84 LEU A CA 1
ATOM 637 C C . LEU A 1 84 ? -6.835 8.645 17.043 1.00 88.62 84 LEU A C 1
ATOM 639 O O . LEU A 1 84 ? -6.154 8.715 18.062 1.00 88.62 84 LEU A O 1
ATOM 643 N N . SER A 1 85 ? -7.691 9.591 16.676 1.00 90.69 85 SER A N 1
ATOM 644 C CA . SER A 1 85 ? -8.049 10.726 17.527 1.00 90.69 85 SER A CA 1
ATOM 645 C C . SER A 1 85 ? -9.086 10.334 18.572 1.00 90.69 85 SER A C 1
ATOM 647 O O . SER A 1 85 ? -9.082 10.874 19.674 1.00 90.69 85 SER A O 1
ATOM 649 N N . ASN A 1 86 ? -9.966 9.386 18.235 1.00 91.19 86 ASN A N 1
ATOM 650 C CA . ASN A 1 86 ? -10.969 8.863 19.150 1.00 91.19 86 ASN A CA 1
ATOM 651 C C . ASN A 1 86 ? -11.550 7.529 18.654 1.00 91.19 86 ASN A C 1
ATOM 653 O O . ASN A 1 86 ? -11.538 7.231 17.457 1.00 91.19 86 ASN A O 1
ATOM 657 N N . VAL A 1 87 ? -12.160 6.779 19.565 1.00 92.44 87 VAL A N 1
ATOM 658 C CA . VAL A 1 87 ? -13.059 5.661 19.266 1.00 92.44 87 VAL A CA 1
ATOM 659 C C . VAL A 1 87 ? -14.372 5.912 19.999 1.00 92.44 87 VAL A C 1
ATOM 661 O O . VAL A 1 87 ? -14.369 6.191 21.193 1.00 92.44 87 VAL A O 1
ATOM 664 N N . THR A 1 88 ? -15.495 5.839 19.289 1.00 91.88 88 THR A N 1
ATOM 665 C CA . THR A 1 88 ? -16.828 6.037 19.868 1.00 91.88 88 THR A CA 1
ATOM 666 C C . THR A 1 88 ? -17.682 4.789 19.732 1.00 91.88 88 THR A C 1
ATOM 668 O O . THR A 1 88 ? -17.552 4.018 18.776 1.00 91.88 88 THR A O 1
ATOM 671 N N . PHE A 1 89 ? -18.584 4.618 20.690 1.00 92.62 89 PHE A N 1
ATOM 672 C CA . PHE A 1 89 ? -19.531 3.515 20.761 1.00 92.62 89 PHE A CA 1
ATOM 673 C C . PHE A 1 89 ? -20.947 4.072 20.631 1.00 92.62 89 PHE A C 1
ATOM 675 O O . PHE A 1 89 ? -21.198 5.218 21.000 1.00 92.62 89 PHE A O 1
ATOM 682 N N . SER A 1 90 ? -21.869 3.287 20.072 1.00 93.88 90 SER A N 1
ATOM 683 C CA . SER A 1 90 ? -23.289 3.659 20.052 1.00 93.88 90 SER A CA 1
ATOM 684 C C . SER A 1 90 ? -23.916 3.653 21.445 1.00 93.88 90 SER A C 1
ATOM 686 O O . SER A 1 90 ? -24.858 4.402 21.668 1.00 93.88 90 SER A O 1
ATOM 688 N N . GLU A 1 91 ? -23.388 2.829 22.352 1.00 91.56 91 GLU A N 1
ATOM 689 C CA . GLU A 1 91 ? -23.767 2.739 23.762 1.00 91.56 91 GLU A CA 1
ATOM 690 C C . GLU A 1 91 ? -22.525 2.449 24.611 1.00 91.56 91 GLU A C 1
ATOM 692 O O . GLU A 1 91 ? -21.572 1.829 24.130 1.00 91.56 91 GLU A O 1
ATOM 697 N N . GLY A 1 92 ? -22.543 2.900 25.864 1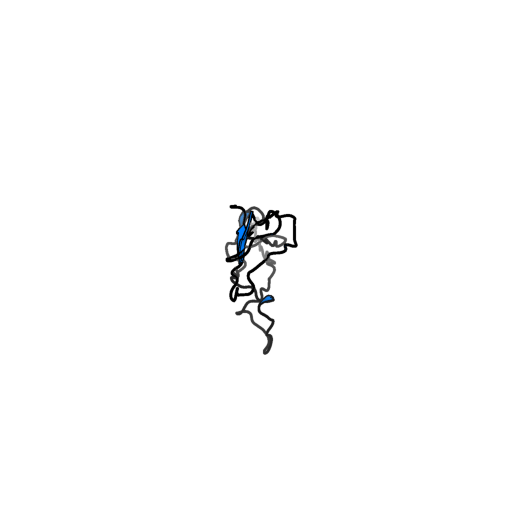.00 88.56 92 GLY A N 1
ATOM 698 C CA . GLY A 1 92 ? -21.408 2.790 26.776 1.00 88.56 92 GLY A CA 1
ATOM 699 C C . GLY A 1 92 ? -20.333 3.858 26.566 1.00 88.56 92 GLY A C 1
ATOM 700 O O . GLY A 1 92 ? -20.312 4.605 25.583 1.00 88.56 92 GLY A O 1
ATOM 701 N N . THR A 1 93 ? -19.420 3.935 27.527 1.00 87.88 93 THR A N 1
ATOM 702 C CA . THR A 1 93 ? -18.276 4.853 27.514 1.00 87.88 93 THR A CA 1
ATOM 703 C C . THR A 1 93 ? -17.030 4.131 27.989 1.00 87.88 93 THR A C 1
ATOM 705 O O . THR A 1 93 ? -17.117 3.161 28.739 1.00 87.88 93 THR A O 1
ATOM 708 N N . PHE A 1 94 ? -15.861 4.613 27.572 1.00 90.38 94 PHE A N 1
ATOM 709 C CA . PHE A 1 94 ? -14.623 4.167 28.192 1.00 90.38 94 PHE A CA 1
ATOM 710 C C . PHE A 1 94 ? -14.610 4.526 29.677 1.00 90.38 94 PHE A C 1
ATOM 712 O O . PHE A 1 94 ? -14.964 5.646 30.044 1.00 90.38 94 PHE A O 1
ATOM 719 N N . ASP A 1 95 ? -14.116 3.608 30.502 1.00 89.88 95 ASP A N 1
ATOM 720 C CA . ASP A 1 95 ? -13.931 3.860 31.937 1.00 89.88 95 ASP A CA 1
ATOM 721 C C . ASP A 1 95 ? -12.824 4.897 32.207 1.00 89.88 95 ASP A C 1
ATOM 723 O O . ASP A 1 95 ? -12.765 5.511 33.271 1.00 89.88 95 ASP A O 1
ATOM 727 N N . VAL A 1 96 ? -11.931 5.101 31.231 1.00 89.75 96 VAL A N 1
ATOM 728 C CA . VAL A 1 96 ? -10.827 6.066 31.278 1.00 89.75 96 VAL A CA 1
ATOM 729 C C . VAL A 1 96 ? -10.752 6.872 29.975 1.00 89.75 96 VAL A C 1
ATOM 731 O O . VAL A 1 96 ? -11.131 6.358 28.921 1.00 89.75 96 VAL A O 1
ATOM 734 N N . PRO A 1 97 ? -10.237 8.117 29.994 1.00 90.31 97 PRO A N 1
ATOM 735 C CA . PRO A 1 97 ? -10.082 8.913 28.779 1.00 90.31 97 PRO A CA 1
ATOM 736 C C . PRO A 1 97 ? -9.302 8.184 27.673 1.00 90.31 97 PRO A C 1
ATOM 738 O O . PRO A 1 97 ? -8.305 7.501 27.931 1.00 90.31 97 PRO A O 1
ATOM 741 N N . PHE A 1 98 ? -9.739 8.355 26.422 1.00 91.62 98 PHE A N 1
ATOM 742 C CA . PHE A 1 98 ? -9.050 7.780 25.268 1.00 91.62 98 PHE A CA 1
ATOM 743 C C . PHE A 1 98 ? -7.674 8.430 25.065 1.00 91.62 98 PHE A C 1
ATOM 745 O O . PHE A 1 98 ? -7.539 9.653 25.054 1.00 91.62 98 PHE A O 1
ATOM 752 N N . THR A 1 99 ? -6.654 7.602 24.848 1.00 91.62 99 THR A N 1
ATOM 753 C CA . THR A 1 99 ? -5.291 7.992 24.503 1.00 91.62 99 THR A CA 1
ATOM 754 C C . THR A 1 99 ? -4.761 7.052 23.408 1.00 91.62 99 THR A C 1
ATOM 756 O O . THR A 1 99 ? -4.902 5.833 23.521 1.00 91.62 99 THR A O 1
ATOM 759 N N . PRO A 1 100 ? -4.105 7.562 22.347 1.00 88.50 100 PRO A N 1
ATOM 760 C CA . PRO A 1 100 ? -3.665 6.724 21.218 1.00 88.50 100 PRO A CA 1
ATOM 761 C C . PRO A 1 100 ? -2.617 5.650 21.577 1.00 88.50 100 PRO A C 1
ATOM 763 O O . PRO A 1 100 ? -2.409 4.676 20.839 1.00 88.50 100 PRO A O 1
ATOM 766 N N . SER A 1 101 ? -1.914 5.839 22.697 1.00 89.62 101 SER A N 1
ATOM 767 C CA . SER A 1 101 ? -0.869 4.939 23.190 1.00 89.62 101 SER A CA 1
ATOM 768 C C . SER A 1 101 ? -1.428 3.698 23.888 1.00 89.62 101 SER A C 1
ATOM 770 O O . SER A 1 101 ? -0.811 2.634 23.810 1.00 89.62 101 SER A O 1
ATOM 772 N N . THR A 1 102 ? -2.599 3.796 24.514 1.00 91.25 102 THR A N 1
ATOM 773 C CA . THR A 1 102 ? -3.236 2.679 25.218 1.00 91.25 102 THR A CA 1
ATOM 774 C C . THR A 1 102 ? -3.872 1.717 24.217 1.00 91.25 102 THR A C 1
ATOM 776 O O . THR A 1 102 ? -4.532 2.128 23.265 1.00 91.25 102 THR A O 1
ATOM 779 N N . LYS A 1 103 ? -3.657 0.411 24.408 1.00 89.69 103 LYS A N 1
ATOM 780 C CA . LYS A 1 103 ? -4.141 -0.633 23.483 1.00 89.69 103 LYS A CA 1
ATOM 781 C C . LYS A 1 103 ? -5.372 -1.381 23.974 1.00 89.69 103 LYS A C 1
ATOM 783 O O . LYS A 1 103 ? -6.068 -1.969 23.156 1.00 89.69 103 LYS A O 1
ATOM 788 N N . ASN A 1 104 ? -5.640 -1.333 25.276 1.00 91.56 104 ASN A N 1
ATOM 789 C CA . ASN A 1 104 ? -6.728 -2.066 25.906 1.00 91.56 104 ASN A CA 1
ATOM 790 C C . ASN A 1 104 ? -7.604 -1.100 26.688 1.00 91.56 104 ASN A C 1
ATOM 792 O O . ASN A 1 104 ? -7.098 -0.292 27.464 1.00 91.56 104 ASN A O 1
ATOM 796 N N . TYR A 1 105 ? -8.907 -1.220 26.483 1.00 91.62 105 TYR A N 1
ATOM 797 C CA . TYR A 1 105 ? -9.917 -0.422 27.149 1.00 91.62 105 TYR A CA 1
ATOM 798 C C . TYR A 1 105 ? -11.065 -1.325 27.563 1.00 91.62 105 TYR A C 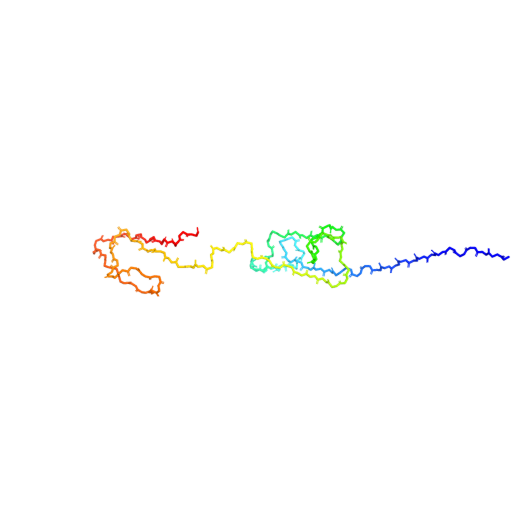1
ATOM 800 O O . TYR A 1 105 ? -11.457 -2.213 26.806 1.00 91.62 105 TYR A O 1
ATOM 808 N N . ASN A 1 106 ? -11.619 -1.043 28.735 1.00 92.44 106 ASN A N 1
ATOM 809 C CA . ASN A 1 106 ? -12.889 -1.600 29.162 1.00 92.44 106 ASN A CA 1
ATOM 810 C C . ASN A 1 106 ? -14.001 -0.601 28.825 1.00 92.44 106 ASN A C 1
ATOM 812 O O . ASN A 1 106 ? -13.792 0.616 28.863 1.00 92.44 106 ASN A O 1
ATOM 816 N N . VAL A 1 107 ? -15.158 -1.137 28.444 1.00 92.19 107 VAL A N 1
ATOM 817 C CA . VAL A 1 107 ? -16.370 -0.374 28.144 1.00 92.19 107 VAL A CA 1
ATOM 818 C C . VAL A 1 107 ? -17.523 -1.106 28.803 1.00 92.19 107 VAL A C 1
ATOM 820 O O . VAL A 1 107 ? -17.810 -2.251 28.450 1.00 92.19 107 VAL A O 1
ATOM 823 N N . ALA A 1 108 ? -18.170 -0.451 29.760 1.00 90.06 108 ALA A N 1
ATOM 824 C CA . ALA A 1 108 ? -19.422 -0.936 30.313 1.00 90.06 108 ALA A CA 1
ATOM 825 C C . ALA A 1 108 ? -20.556 -0.686 29.309 1.00 90.06 108 ALA A C 1
ATOM 827 O O . ALA A 1 108 ? -20.708 0.424 28.794 1.00 90.06 108 ALA A O 1
ATOM 828 N N . ILE A 1 109 ? -21.342 -1.725 29.038 1.00 90.19 109 ILE A N 1
ATOM 829 C CA . ILE A 1 109 ? -22.543 -1.674 28.198 1.00 90.19 109 ILE A CA 1
ATOM 830 C C . ILE A 1 109 ? -23.731 -2.206 28.994 1.00 90.19 109 ILE A C 1
ATOM 832 O O . ILE A 1 109 ? -23.543 -2.937 29.970 1.00 90.19 109 ILE A O 1
ATOM 836 N N . ASP A 1 110 ? -24.938 -1.820 28.593 1.00 90.31 110 ASP A N 1
ATOM 837 C CA . ASP A 1 110 ? -26.154 -2.296 29.241 1.00 90.31 110 ASP A CA 1
ATOM 838 C C . ASP A 1 110 ? -26.361 -3.798 28.960 1.00 90.31 110 ASP A C 1
ATOM 840 O O . ASP A 1 110 ? -25.960 -4.317 27.913 1.00 90.31 110 ASP A O 1
ATOM 844 N N . ALA A 1 111 ? -26.973 -4.511 29.908 1.00 89.88 111 ALA A N 1
ATOM 845 C CA . ALA A 1 111 ? -27.279 -5.931 29.761 1.00 89.88 111 ALA A CA 1
ATOM 846 C C . ALA A 1 111 ? -28.275 -6.194 28.617 1.00 89.88 111 ALA A C 1
ATOM 848 O O . ALA A 1 111 ? -28.231 -7.260 28.001 1.00 89.88 111 ALA A O 1
ATOM 849 N N . ASP A 1 112 ? -29.119 -5.211 28.300 1.00 93.94 112 ASP A N 1
ATOM 850 C CA . ASP A 1 112 ? -30.122 -5.292 27.241 1.00 93.94 112 ASP A CA 1
ATOM 851 C C . ASP A 1 112 ? -29.589 -4.819 25.870 1.00 93.94 112 ASP A C 1
ATOM 853 O O . ASP A 1 112 ? -30.300 -4.891 24.858 1.00 93.94 112 ASP A O 1
ATOM 857 N N . THR A 1 113 ? -28.328 -4.364 25.780 1.00 91.50 113 THR A N 1
ATOM 858 C CA . THR A 1 113 ? -27.713 -3.937 24.514 1.00 91.50 113 THR A CA 1
ATOM 859 C C . THR A 1 113 ? -27.577 -5.128 23.555 1.00 91.50 113 THR A C 1
ATOM 861 O O . THR A 1 113 ? -26.657 -5.940 23.636 1.00 91.50 113 THR A O 1
ATOM 864 N N . THR A 1 114 ? -28.462 -5.212 22.559 1.00 94.00 114 THR A N 1
ATOM 865 C CA . THR A 1 114 ? -28.434 -6.288 21.543 1.00 94.00 114 THR A CA 1
ATOM 866 C C . THR A 1 114 ? -27.583 -5.961 20.313 1.00 94.00 114 THR A C 1
ATOM 868 O O . THR A 1 114 ? -27.273 -6.850 19.515 1.00 94.00 114 THR A O 1
ATOM 871 N N . LYS A 1 115 ? -27.208 -4.687 20.122 1.00 94.19 115 LYS A N 1
ATOM 872 C CA . LYS A 1 115 ? -26.375 -4.219 19.004 1.00 94.19 115 LYS A CA 1
ATOM 873 C C . LYS A 1 115 ? -25.435 -3.113 19.460 1.00 94.19 115 LYS A C 1
ATOM 875 O O . LYS A 1 115 ? -25.876 -2.100 19.987 1.00 94.19 115 LYS A O 1
ATOM 880 N N . LEU A 1 116 ? -24.155 -3.267 19.141 1.00 93.62 116 LEU A N 1
ATOM 881 C CA . LEU A 1 116 ? -23.129 -2.265 19.400 1.00 93.62 116 LEU A CA 1
ATOM 882 C C . LEU A 1 116 ? -22.465 -1.854 18.085 1.00 93.62 116 LEU A C 1
ATOM 884 O O . LEU A 1 116 ? -22.011 -2.703 17.317 1.00 93.62 116 LEU A O 1
ATOM 888 N N . LYS A 1 117 ? -22.382 -0.548 17.827 1.00 94.44 117 LYS A N 1
ATOM 889 C CA . LYS A 1 117 ? -21.601 0.009 16.720 1.00 94.44 117 LYS A CA 1
ATOM 890 C C . LYS A 1 117 ? -20.366 0.707 17.269 1.00 94.44 117 LYS A C 1
ATOM 892 O O . LYS A 1 117 ? -20.479 1.601 18.100 1.00 94.44 117 LYS A O 1
ATOM 897 N N . ILE A 1 118 ? -19.204 0.340 16.736 1.00 94.81 118 ILE A N 1
ATOM 898 C CA . ILE A 1 118 ? -17.915 0.946 17.075 1.00 94.81 118 ILE A CA 1
ATOM 899 C C . ILE A 1 118 ? -17.452 1.787 15.890 1.00 94.81 118 ILE A C 1
ATOM 901 O O . ILE A 1 118 ? -17.417 1.311 14.754 1.00 94.81 118 ILE A O 1
ATOM 905 N N . THR A 1 119 ? -17.096 3.041 16.149 1.00 94.44 119 THR A N 1
ATOM 906 C CA . THR A 1 119 ? -16.604 3.972 15.131 1.00 94.44 119 THR A CA 1
ATOM 907 C C . THR A 1 119 ? -15.206 4.445 15.502 1.00 94.44 119 THR A C 1
ATOM 909 O O . THR A 1 119 ? -14.982 4.942 16.601 1.00 94.44 119 THR A O 1
ATOM 912 N N . LYS A 1 120 ? -14.257 4.308 14.571 1.00 91.62 120 LYS A N 1
ATOM 913 C CA . LYS A 1 120 ? -12.906 4.863 14.703 1.00 91.62 120 LYS A CA 1
ATOM 914 C C . LYS A 1 120 ? -12.830 6.231 14.036 1.00 91.62 120 LYS A C 1
ATOM 916 O O . LYS A 1 120 ? -13.316 6.395 12.918 1.00 91.62 120 LYS A O 1
ATOM 921 N N . ASN A 1 121 ? -12.172 7.177 14.692 1.00 89.19 121 ASN A N 1
ATOM 922 C CA . ASN A 1 121 ? -11.880 8.493 14.146 1.00 89.19 121 ASN A CA 1
ATOM 923 C C . ASN A 1 121 ? -10.365 8.654 14.064 1.00 89.19 121 ASN A C 1
ATOM 925 O O . ASN A 1 121 ? -9.668 8.491 15.062 1.00 89.19 121 ASN A O 1
ATOM 929 N N . ASN A 1 122 ? -9.853 8.960 12.876 1.00 86.81 122 ASN A N 1
ATOM 930 C CA . ASN A 1 122 ? -8.441 9.292 12.702 1.00 86.81 122 ASN A CA 1
ATOM 931 C C . ASN A 1 122 ? -8.221 10.769 13.055 1.00 86.81 122 ASN A C 1
ATOM 933 O O . ASN A 1 122 ? -9.168 11.566 13.048 1.00 86.81 122 ASN A O 1
ATOM 937 N N . TYR A 1 123 ? -6.983 11.163 13.344 1.00 78.56 123 TYR A N 1
ATOM 938 C CA . TYR A 1 123 ? -6.640 12.579 13.225 1.00 78.56 123 TYR A CA 1
ATOM 939 C C . TYR A 1 123 ? -6.863 13.023 11.774 1.00 78.56 123 TYR A C 1
ATOM 941 O O . TYR A 1 123 ? -6.635 12.251 10.840 1.00 78.56 123 TYR A O 1
ATOM 949 N N . ARG A 1 124 ? -7.385 14.240 11.581 1.00 67.06 124 ARG A N 1
ATOM 950 C CA . ARG A 1 124 ? -7.479 14.816 10.236 1.00 67.06 124 ARG A CA 1
ATOM 951 C C . ARG A 1 124 ? -6.050 14.976 9.718 1.00 67.06 124 ARG A C 1
ATOM 953 O O . ARG A 1 124 ? -5.250 15.622 10.389 1.00 67.06 124 ARG A O 1
ATOM 960 N N . SER A 1 125 ? -5.754 14.333 8.591 1.00 59.34 125 SER A N 1
ATOM 961 C CA . SER A 1 125 ? -4.530 14.551 7.816 1.00 59.34 125 SER A CA 1
ATOM 962 C C . SER A 1 125 ? -4.514 15.947 7.218 1.00 59.34 125 SER A C 1
ATOM 964 O O . SER A 1 125 ? -5.597 16.334 6.712 1.00 59.34 125 SER A O 1
#

Radius of gyration: 30.6 Å; chains: 1; bounding box: 77×41×90 Å

Foldseek 3Di:
DDDDDDPPPPPPVVQPQDDDDAAAPPDDDDPPPDDDPVRHDPPDDDDDQQDWDQDPVRDIDRHDDDDDDDDDDDPDDPDPDPFFPDKDKPFFDWPDDDDSPDDDTDTDGDPPPPDMDIDTHHPDD

pLDDT: mean 80.31, std 14.26, range [33.5, 94.81]

Sequence (125 aa):
MVAAARNYRNSTGAGAGGSGYVYSEKSYKPTNYRPSQKYIMHNEKLLDGTQSMPGHKGHTIEGNEGDGFVRISLLNKYSSDATLSNVTFSEGTFDVPFTPSTKNYNVAIDADTTKLKITKNNYRS